Protein AF-A0A7Z9HE00-F1 (afdb_monomer)

Nearest PDB structures (foldseek):
  8gym-assembly1_e  TM=5.995E-01  e=8.690E-03  Tetrahymena thermophila SB210
  5dni-assembly2_B  TM=3.288E-01  e=7.807E+00  Methanocaldococcus jannaschii DSM 2661

pLDDT: mean 85.76, std 12.19, range [52.06, 98.19]

Solvent-accessible surface area (backbone atoms only — not comparable to full-atom values): 7246 Å² total; per-residue (Å²): 135,86,72,60,96,46,52,43,85,42,82,51,93,98,40,83,43,78,48,70,69,70,54,66,62,34,63,68,34,33,53,46,45,40,52,50,45,74,72,67,54,50,75,61,41,75,36,88,40,18,68,69,58,52,48,52,68,75,48,70,58,63,68,55,56,60,51,52,57,51,36,52,74,71,69,41,49,67,59,54,50,52,49,50,52,50,50,51,50,51,51,55,57,42,58,76,63,75,35,55,74,52,44,36,55,52,43,38,52,53,42,20,59,73,68,69,20,46,76,40,66,66,38,76,124

Secondary structure (DSSP, 8-state):
----TTEEEEEETTEEEEEE---TT-HHHHHHHHHHHHHH--SEEEES--HHHHHHHH-TTHHHHHHHHHHHHTT-HHHHHHHHHHHHHHHHHHHHT-S-TTHHHHHHHHHHHHHTPEEEE-S--

Structure (mmCIF, N/CA/C/O backbone):
data_AF-A0A7Z9HE00-F1
#
_entry.id   AF-A0A7Z9HE00-F1
#
loop_
_atom_site.group_PDB
_atom_site.id
_atom_site.type_symbol
_atom_site.label_atom_id
_atom_site.label_alt_id
_atom_site.label_comp_id
_atom_site.label_asym_id
_atom_site.label_entity_id
_atom_site.label_seq_id
_atom_site.pdbx_PDB_ins_code
_atom_site.Cartn_x
_atom_site.Cartn_y
_atom_site.Cartn_z
_atom_site.occupancy
_atom_site.B_iso_or_equiv
_atom_site.auth_seq_id
_atom_site.auth_comp_id
_atom_site.auth_asym_id
_atom_site.auth_atom_id
_atom_site.pdbx_PDB_model_num
ATOM 1 N N . MET A 1 1 ? -1.790 6.177 22.529 1.00 59.41 1 MET A N 1
ATOM 2 C CA . MET A 1 1 ? -0.440 5.883 21.998 1.00 59.41 1 MET A CA 1
ATOM 3 C C . MET A 1 1 ? 0.232 7.188 21.592 1.00 59.41 1 MET A C 1
ATOM 5 O O . MET A 1 1 ? -0.457 8.195 21.511 1.00 59.41 1 MET A O 1
ATOM 9 N N . SER A 1 2 ? 1.544 7.187 21.343 1.00 73.50 2 SER A N 1
ATOM 10 C CA . SER A 1 2 ? 2.179 8.268 20.579 1.00 73.50 2 SER A CA 1
ATOM 11 C C . SER A 1 2 ? 2.423 7.747 19.173 1.00 73.50 2 SER A C 1
ATOM 13 O O . SER A 1 2 ? 3.305 6.912 18.984 1.00 73.50 2 SER A O 1
ATOM 15 N N . TYR A 1 3 ? 1.635 8.209 18.208 1.00 84.12 3 TYR A N 1
ATOM 16 C CA . TYR A 1 3 ? 1.949 7.983 16.805 1.00 84.12 3 TYR A CA 1
ATOM 17 C C . TYR A 1 3 ? 3.100 8.887 16.355 1.00 84.12 3 TYR A C 1
ATOM 19 O O . TYR A 1 3 ? 3.498 9.815 17.070 1.00 84.12 3 TYR A O 1
ATOM 27 N N . SER A 1 4 ? 3.653 8.609 15.174 1.00 85.69 4 SER A N 1
ATOM 28 C CA . SER A 1 4 ? 4.527 9.575 14.513 1.00 85.69 4 SER A CA 1
ATOM 29 C C . SER A 1 4 ? 3.718 10.808 14.079 1.00 85.69 4 SER A C 1
ATOM 31 O O . SER A 1 4 ? 2.487 10.791 14.060 1.00 85.69 4 SER A O 1
ATOM 33 N N . GLY A 1 5 ? 4.409 11.873 13.666 1.00 89.81 5 GLY A N 1
ATOM 34 C CA . GLY A 1 5 ? 3.755 13.056 13.098 1.00 89.81 5 GLY A CA 1
ATOM 35 C C . GLY A 1 5 ? 3.028 12.821 11.765 1.00 89.81 5 GLY A C 1
ATOM 36 O O . GLY A 1 5 ? 2.372 13.746 11.297 1.00 89.81 5 GLY A O 1
ATOM 37 N N . ASN A 1 6 ? 3.142 11.631 11.162 1.00 92.94 6 ASN A N 1
ATOM 38 C CA . ASN A 1 6 ? 2.498 11.280 9.894 1.00 92.94 6 ASN A CA 1
ATOM 39 C C . ASN A 1 6 ? 1.114 10.644 10.071 1.00 92.94 6 ASN A C 1
ATOM 41 O O . ASN A 1 6 ? 0.404 10.467 9.082 1.00 92.94 6 ASN A O 1
ATOM 45 N N . VAL A 1 7 ? 0.746 10.252 11.294 1.00 96.00 7 VAL A N 1
ATOM 46 C CA . VAL A 1 7 ? -0.560 9.654 11.578 1.00 96.00 7 VAL A CA 1
ATOM 47 C C . VAL A 1 7 ? -1.459 10.720 12.182 1.00 96.00 7 VAL A C 1
ATOM 49 O O . VAL A 1 7 ? -1.160 11.294 13.230 1.00 96.00 7 VAL A O 1
ATOM 52 N N . HIS A 1 8 ? -2.580 10.968 11.521 1.00 96.25 8 HIS A N 1
ATOM 53 C CA . HIS A 1 8 ? -3.582 11.920 11.965 1.00 96.25 8 HIS A CA 1
ATOM 54 C C . HIS A 1 8 ? -4.845 11.181 12.386 1.00 96.25 8 HIS A C 1
ATOM 56 O O . HIS A 1 8 ? -5.457 10.466 11.594 1.00 96.25 8 HIS A O 1
ATOM 62 N N . GLU A 1 9 ? -5.243 11.384 13.637 1.00 95.69 9 GLU A N 1
ATOM 63 C CA . GLU A 1 9 ? -6.503 10.878 14.164 1.00 95.69 9 GLU A CA 1
ATOM 64 C C . GLU A 1 9 ? -7.637 11.836 13.798 1.00 95.69 9 GLU A C 1
ATOM 66 O O . GLU A 1 9 ? -7.576 13.037 14.071 1.00 95.69 9 GLU A O 1
ATOM 71 N N . ILE A 1 10 ? -8.682 11.302 13.175 1.00 96.38 10 ILE A N 1
ATOM 72 C CA . ILE A 1 10 ? -9.865 12.049 12.763 1.00 96.38 10 ILE A CA 1
ATOM 73 C C . ILE A 1 10 ? -11.088 11.315 13.309 1.00 96.38 10 ILE A C 1
ATOM 75 O O . ILE A 1 10 ? -11.297 10.139 13.023 1.00 96.38 10 ILE A O 1
ATOM 79 N N . SER A 1 11 ? -11.921 12.013 14.076 1.00 96.56 11 SER A N 1
ATOM 80 C CA . SER A 1 11 ? -13.241 11.512 14.464 1.00 96.56 11 SER A CA 1
ATOM 81 C C . SER A 1 11 ? -14.279 12.031 13.477 1.00 96.56 11 SER A C 1
ATOM 83 O O . SER A 1 11 ? -14.372 13.239 13.252 1.00 96.56 11 SER A O 1
ATOM 85 N N . PHE A 1 12 ? -15.053 11.128 12.885 1.00 94.50 12 PHE A N 1
ATOM 86 C CA . PHE A 1 12 ? -16.111 11.469 11.942 1.00 94.50 12 PHE A CA 1
ATOM 87 C C . PHE A 1 12 ? -17.342 10.611 12.227 1.00 94.50 12 PHE A C 1
ATOM 89 O O . PHE A 1 12 ? -17.292 9.389 12.096 1.00 94.50 12 PHE A O 1
ATOM 96 N N . ASP A 1 13 ? -18.436 11.255 12.632 1.00 95.12 13 ASP A N 1
ATOM 97 C CA . ASP A 1 13 ? -19.628 10.597 13.176 1.00 95.12 13 ASP A CA 1
ATOM 98 C C . ASP A 1 13 ? -19.262 9.599 14.296 1.00 95.12 13 ASP A C 1
ATOM 100 O O . ASP A 1 13 ? -18.619 9.972 15.277 1.00 95.12 13 ASP A O 1
ATOM 104 N N . GLU A 1 14 ? -19.644 8.329 14.150 1.00 95.00 14 GLU A N 1
ATOM 105 C CA . GLU A 1 14 ? -19.331 7.237 15.083 1.00 95.00 14 GLU A CA 1
ATOM 106 C C . GLU A 1 14 ? -18.050 6.475 14.696 1.00 95.00 14 GLU A C 1
ATOM 108 O O . GLU A 1 14 ? -17.809 5.370 15.180 1.00 95.00 14 GLU A O 1
ATOM 113 N N . LYS A 1 15 ? -17.227 7.035 13.798 1.00 95.31 15 LYS A N 1
ATOM 114 C CA . LYS A 1 15 ? -16.012 6.397 13.283 1.00 95.31 15 LYS A CA 1
ATOM 115 C C . LYS A 1 15 ? -14.754 7.119 13.744 1.00 95.31 15 LYS A C 1
ATOM 117 O O . LYS A 1 15 ? -14.686 8.349 13.784 1.00 95.31 15 LYS A O 1
ATOM 122 N N . GLN A 1 16 ? -13.722 6.326 14.003 1.00 96.44 16 GLN A N 1
ATOM 123 C CA . GLN A 1 16 ? -12.353 6.793 14.150 1.00 96.44 16 GLN A CA 1
ATOM 124 C C . GLN A 1 16 ? -11.586 6.462 12.870 1.00 96.44 16 GLN A C 1
ATOM 126 O O . GLN A 1 16 ? -11.613 5.332 12.391 1.00 96.44 16 GLN A O 1
ATOM 131 N N . ILE A 1 17 ? -10.922 7.463 12.306 1.00 96.94 17 ILE A N 1
ATOM 132 C CA . ILE A 1 17 ? -10.140 7.351 11.079 1.00 96.94 17 ILE A CA 1
ATOM 133 C C . ILE A 1 17 ? -8.693 7.685 11.424 1.00 96.94 17 ILE A C 1
ATOM 135 O O . ILE A 1 17 ? -8.410 8.738 11.996 1.00 96.94 17 IL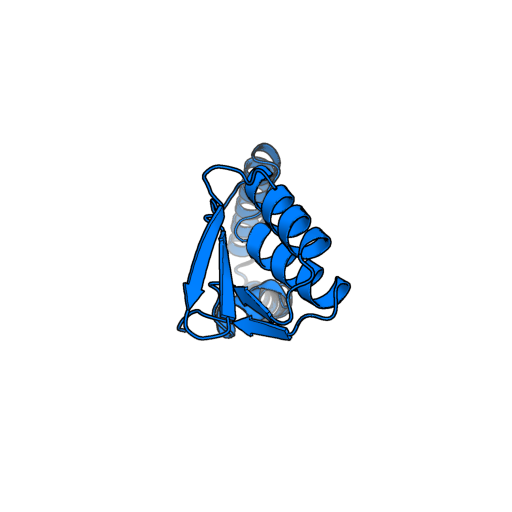E A O 1
ATOM 139 N N . LEU A 1 18 ? -7.780 6.795 11.049 1.00 97.00 18 LEU A N 1
ATOM 140 C CA . LEU A 1 18 ? -6.342 7.028 11.113 1.00 97.00 18 LEU A CA 1
ATOM 141 C C . LEU A 1 18 ? -5.843 7.308 9.699 1.00 97.00 18 LEU A C 1
ATOM 143 O O . LEU A 1 18 ? -5.804 6.413 8.857 1.00 97.00 18 LEU A O 1
ATOM 147 N N . LEU A 1 19 ? -5.492 8.562 9.425 1.00 96.88 19 LEU A N 1
ATOM 148 C CA . LEU A 1 19 ? -4.924 8.966 8.145 1.00 96.88 19 LEU A CA 1
ATOM 149 C C . LEU A 1 19 ? -3.398 8.914 8.233 1.00 96.88 19 LEU A C 1
ATOM 151 O O . LEU A 1 19 ? -2.803 9.679 8.990 1.00 96.88 19 LEU A O 1
ATOM 155 N N . ILE A 1 20 ? -2.775 8.029 7.457 1.00 96.25 20 ILE A N 1
ATOM 156 C CA . ILE A 1 20 ? -1.324 7.810 7.465 1.00 96.25 20 ILE A CA 1
ATOM 157 C C . ILE A 1 20 ? -0.712 8.448 6.216 1.00 96.25 20 ILE A C 1
ATOM 159 O O . ILE A 1 20 ? -0.945 7.993 5.098 1.00 9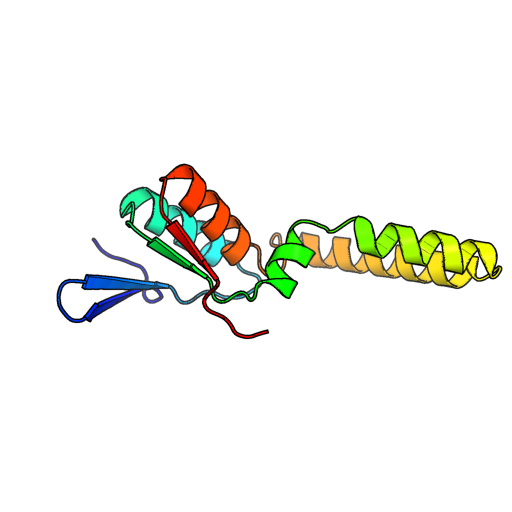6.25 20 ILE A O 1
ATOM 163 N N . GLY A 1 21 ? 0.080 9.503 6.396 1.00 94.75 21 GLY A N 1
ATOM 164 C CA . GLY A 1 21 ? 0.840 10.121 5.313 1.00 94.75 21 GLY A CA 1
ATOM 165 C C . GLY A 1 21 ? 2.055 9.275 4.928 1.00 94.75 21 GLY A C 1
ATOM 166 O O . GLY A 1 21 ? 2.971 9.104 5.728 1.00 94.75 21 GLY A O 1
ATOM 167 N N . THR A 1 22 ? 2.103 8.776 3.691 1.00 92.88 22 THR A N 1
ATOM 168 C CA . THR A 1 22 ? 3.212 7.934 3.208 1.00 92.88 22 THR A CA 1
ATOM 169 C C . THR A 1 22 ? 4.056 8.608 2.129 1.00 92.88 22 THR A C 1
ATOM 171 O O . THR A 1 22 ? 3.550 9.401 1.338 1.00 92.88 22 THR A O 1
ATOM 174 N N . ALA A 1 23 ? 5.335 8.238 2.033 1.00 86.94 23 ALA A N 1
ATOM 175 C CA . ALA A 1 23 ? 6.202 8.610 0.918 1.00 86.94 23 ALA A CA 1
ATOM 176 C C . ALA A 1 23 ? 6.429 7.407 -0.011 1.00 86.94 23 ALA A C 1
ATOM 178 O O . ALA A 1 23 ? 6.840 6.340 0.436 1.00 86.94 23 ALA A O 1
ATOM 179 N N . HIS A 1 24 ? 6.234 7.615 -1.316 1.00 70.62 24 HIS A N 1
ATOM 180 C CA . HIS A 1 24 ? 6.085 6.563 -2.335 1.00 70.62 24 HIS A CA 1
ATOM 181 C C . HIS A 1 24 ? 7.325 5.693 -2.622 1.00 70.62 24 HIS A C 1
ATOM 183 O O . HIS A 1 24 ? 7.293 4.859 -3.520 1.00 70.62 24 HIS A O 1
ATOM 189 N N . ILE A 1 25 ? 8.429 5.896 -1.900 1.00 81.25 25 ILE A N 1
ATOM 190 C CA . ILE A 1 25 ? 9.653 5.081 -1.905 1.00 81.25 25 ILE A CA 1
ATOM 191 C C . ILE A 1 25 ? 10.282 5.223 -0.511 1.00 81.25 25 ILE A C 1
ATOM 193 O O . ILE A 1 25 ? 11.302 5.892 -0.340 1.00 81.25 25 ILE A O 1
ATOM 197 N N . SER A 1 26 ? 9.633 4.678 0.518 1.00 84.25 26 SER A N 1
ATOM 198 C CA . SER A 1 26 ? 10.111 4.817 1.896 1.00 84.25 26 SER A CA 1
ATOM 199 C C . SER A 1 26 ? 9.899 3.558 2.723 1.00 84.25 26 SER A C 1
ATOM 201 O O . SER A 1 26 ? 8.769 3.117 2.926 1.00 84.25 26 SER A O 1
ATOM 203 N N . GLN A 1 27 ? 10.995 3.019 3.269 1.00 87.69 27 GLN A N 1
ATOM 204 C CA . GLN A 1 27 ? 10.919 1.876 4.183 1.00 87.69 27 GLN A CA 1
ATOM 205 C C . GLN A 1 27 ? 10.201 2.269 5.470 1.00 87.69 27 GLN A C 1
ATOM 207 O O . GLN A 1 27 ? 9.408 1.491 5.981 1.00 87.69 27 GLN A O 1
ATOM 212 N N . SER A 1 28 ? 10.390 3.506 5.940 1.00 90.62 28 SER A N 1
ATOM 213 C CA . SER A 1 28 ? 9.692 3.975 7.134 1.00 90.62 28 SER A CA 1
ATOM 214 C C . SER A 1 28 ? 8.180 4.023 6.925 1.00 90.62 28 SER A C 1
ATOM 216 O O . SER A 1 28 ? 7.447 3.747 7.862 1.00 90.62 28 SER A O 1
ATOM 218 N N . SER A 1 29 ? 7.706 4.331 5.709 1.00 93.06 29 SER A N 1
ATOM 219 C CA . SER A 1 29 ? 6.273 4.285 5.399 1.00 93.06 29 SER A CA 1
ATOM 220 C C . SER A 1 29 ? 5.747 2.853 5.377 1.00 93.06 29 SER A C 1
ATOM 222 O O . SER A 1 29 ? 4.676 2.611 5.915 1.00 93.06 29 SER A O 1
ATOM 224 N N . VAL A 1 30 ? 6.508 1.902 4.824 1.00 93.44 30 VAL A N 1
ATOM 225 C CA . VAL A 1 30 ? 6.171 0.466 4.864 1.00 93.44 30 VAL A CA 1
ATOM 226 C C . VAL A 1 30 ? 6.072 -0.054 6.302 1.00 93.44 30 VAL A C 1
ATOM 228 O O . VAL A 1 30 ? 5.131 -0.771 6.646 1.00 93.44 30 VAL A O 1
ATOM 231 N N . ASP A 1 31 ? 7.040 0.303 7.142 1.00 94.19 31 ASP A N 1
ATOM 232 C CA . ASP A 1 31 ? 7.082 -0.142 8.533 1.00 94.19 31 ASP A CA 1
ATOM 233 C C . ASP A 1 31 ? 5.945 0.504 9.344 1.00 94.19 31 ASP A C 1
ATOM 235 O O . ASP A 1 31 ? 5.299 -0.161 10.153 1.00 94.19 31 ASP A O 1
ATOM 239 N N . GLU A 1 32 ? 5.660 1.786 9.093 1.00 95.12 32 GLU A N 1
ATOM 240 C CA . GLU A 1 32 ? 4.603 2.547 9.762 1.00 95.12 32 GLU A CA 1
ATOM 241 C C . GLU A 1 32 ? 3.207 2.008 9.449 1.00 95.12 32 GLU A C 1
ATOM 243 O O . GLU A 1 32 ? 2.446 1.754 10.383 1.00 95.12 32 GLU A O 1
ATOM 248 N N . VAL A 1 33 ? 2.876 1.762 8.175 1.00 96.31 33 VAL A N 1
ATOM 249 C CA . VAL A 1 33 ? 1.553 1.217 7.817 1.00 96.31 33 VAL A CA 1
ATOM 250 C C . VAL A 1 33 ? 1.338 -0.169 8.421 1.00 96.31 33 VAL A C 1
ATOM 252 O O . VAL A 1 33 ? 0.284 -0.413 9.004 1.00 96.31 33 VAL A O 1
ATOM 255 N N . ASN A 1 34 ? 2.346 -1.048 8.372 1.00 95.88 34 ASN A N 1
ATOM 256 C CA . ASN A 1 34 ? 2.273 -2.369 9.001 1.00 95.88 34 ASN A CA 1
ATOM 257 C C . ASN A 1 34 ? 2.059 -2.245 10.512 1.00 95.88 34 ASN A C 1
ATOM 259 O O . ASN A 1 34 ? 1.146 -2.851 11.067 1.00 95.88 34 ASN A O 1
ATOM 263 N N . SER A 1 35 ? 2.877 -1.419 11.168 1.00 95.75 35 SER A N 1
ATOM 264 C CA . SER A 1 35 ? 2.825 -1.212 12.611 1.00 95.75 35 SER A CA 1
ATOM 265 C C . SER A 1 35 ? 1.469 -0.673 13.066 1.00 95.75 35 SER A C 1
ATOM 267 O O . SER A 1 35 ? 0.931 -1.168 14.052 1.00 95.75 35 SER A O 1
ATOM 269 N N . VAL A 1 36 ? 0.911 0.323 12.372 1.00 96.69 36 VAL A N 1
ATOM 270 C CA . VAL A 1 36 ? -0.397 0.898 12.724 1.00 96.69 36 VAL A CA 1
ATOM 271 C C . VAL A 1 36 ? -1.513 -0.122 12.502 1.00 96.69 36 VAL A C 1
ATOM 273 O O . VAL A 1 36 ? -2.320 -0.331 13.402 1.00 96.69 36 VAL A O 1
ATOM 276 N N . ILE A 1 37 ? -1.543 -0.809 11.356 1.00 97.44 37 ILE A N 1
ATOM 277 C CA . ILE A 1 37 ? -2.611 -1.772 11.041 1.00 97.44 37 ILE A CA 1
ATOM 278 C C . ILE A 1 37 ? -2.583 -2.973 11.995 1.00 97.44 37 ILE A C 1
ATOM 280 O O . ILE A 1 37 ? -3.629 -3.365 12.511 1.00 97.44 37 ILE A O 1
ATOM 284 N N . ASP A 1 38 ? -1.406 -3.539 12.278 1.00 96.06 38 ASP A N 1
ATOM 285 C CA . ASP A 1 38 ? -1.281 -4.703 13.166 1.00 96.06 38 ASP A CA 1
ATOM 286 C C . ASP A 1 38 ? -1.648 -4.366 14.628 1.00 96.06 38 ASP A C 1
ATOM 288 O O . ASP A 1 38 ? -2.127 -5.237 15.366 1.00 96.06 38 ASP A O 1
ATOM 292 N N . GLN A 1 39 ? -1.427 -3.116 15.053 1.00 95.06 39 GLN A N 1
ATOM 293 C CA . GLN A 1 39 ? -1.766 -2.637 16.398 1.00 95.06 39 GLN A CA 1
ATOM 294 C C . GLN A 1 39 ? -3.252 -2.312 16.537 1.00 95.06 39 GLN A C 1
ATOM 296 O O . GLN A 1 39 ? -3.891 -2.790 17.474 1.00 95.06 39 GLN A O 1
ATOM 301 N N . GLU A 1 40 ? -3.788 -1.526 15.607 1.00 96.12 40 GLU A N 1
ATOM 302 C CA . GLU A 1 40 ? -5.145 -0.983 15.697 1.00 96.12 40 GLU A CA 1
ATOM 303 C C . GLU A 1 40 ? -6.199 -1.987 15.236 1.00 96.12 40 GLU A C 1
ATOM 305 O O . GLU A 1 40 ? -7.332 -1.934 15.705 1.00 96.12 40 GLU A O 1
ATOM 310 N N . LYS A 1 41 ? -5.821 -2.932 14.360 1.00 97.12 41 LYS A N 1
ATOM 311 C CA . LYS A 1 41 ? -6.707 -3.960 13.788 1.00 97.12 41 LYS A CA 1
ATOM 312 C C . LYS A 1 41 ? -8.042 -3.364 13.322 1.00 97.12 41 LYS A C 1
ATOM 314 O O . LYS A 1 41 ? -9.093 -3.744 13.841 1.00 97.12 41 LYS A O 1
ATOM 319 N N . PRO A 1 42 ? -8.001 -2.399 12.389 1.00 97.56 42 PRO A N 1
ATOM 320 C CA . PRO A 1 42 ? -9.195 -1.685 11.966 1.00 97.56 42 PRO A CA 1
ATOM 321 C C . PRO A 1 42 ? -10.176 -2.620 11.255 1.00 97.56 42 PRO A C 1
ATOM 323 O O . PRO A 1 42 ? -9.773 -3.618 10.659 1.00 97.56 42 PRO A O 1
ATOM 326 N N . ASP A 1 43 ? -11.454 -2.244 11.227 1.00 98.12 43 ASP A N 1
ATOM 327 C CA . ASP A 1 43 ? -12.460 -2.945 10.418 1.00 98.12 43 ASP A CA 1
ATOM 328 C C . ASP A 1 43 ? -12.179 -2.806 8.909 1.00 98.12 43 ASP A C 1
ATOM 330 O O . ASP A 1 43 ? -12.515 -3.684 8.112 1.00 98.12 43 ASP A O 1
ATOM 334 N N . THR A 1 44 ? -11.549 -1.697 8.506 1.00 98.06 44 THR A N 1
ATOM 335 C CA . THR A 1 44 ? -11.314 -1.345 7.102 1.00 98.06 44 THR A CA 1
ATOM 336 C C . THR A 1 44 ? -9.965 -0.653 6.911 1.00 98.06 44 THR A C 1
ATOM 338 O O . THR A 1 44 ? -9.603 0.247 7.670 1.00 98.06 44 THR A O 1
ATOM 341 N N . VAL A 1 45 ? -9.249 -1.019 5.847 1.00 98.19 45 VAL A N 1
ATOM 342 C CA . VAL A 1 45 ? -8.037 -0.350 5.360 1.00 98.19 45 VAL A CA 1
ATOM 343 C C . VAL A 1 45 ? -8.314 0.228 3.974 1.00 98.19 45 VAL A C 1
ATOM 345 O O . VAL A 1 45 ? -8.617 -0.499 3.030 1.00 98.19 45 VAL A O 1
ATOM 348 N N . CYS A 1 46 ? -8.183 1.546 3.841 1.00 97.50 46 CYS A N 1
ATOM 349 C CA . CYS A 1 46 ? -8.323 2.252 2.569 1.00 97.50 46 CYS A CA 1
ATOM 350 C C . CYS A 1 46 ? -6.938 2.604 2.013 1.00 97.50 46 CYS A C 1
ATOM 352 O O . CYS A 1 46 ? -6.156 3.247 2.711 1.00 97.50 46 CYS A O 1
ATOM 354 N N . ILE A 1 47 ? -6.647 2.242 0.762 1.00 95.94 47 ILE A N 1
ATOM 355 C CA . ILE A 1 47 ? -5.397 2.619 0.082 1.00 95.94 47 ILE A CA 1
ATOM 356 C C . ILE A 1 47 ? -5.672 3.555 -1.095 1.00 95.94 47 ILE A C 1
ATOM 358 O O . ILE A 1 47 ? -6.628 3.355 -1.840 1.00 95.94 47 ILE A O 1
ATOM 362 N N . GLU A 1 48 ? -4.821 4.563 -1.289 1.00 94.38 48 GLU A N 1
ATOM 363 C CA . GLU A 1 48 ? -4.869 5.484 -2.436 1.00 94.38 48 GLU A CA 1
ATOM 364 C C . GLU A 1 48 ? -4.335 4.785 -3.702 1.00 94.38 48 GLU A C 1
ATOM 366 O O . GLU A 1 48 ? -3.255 5.080 -4.206 1.00 94.38 48 GLU A O 1
ATOM 371 N N . LEU A 1 49 ? -5.066 3.775 -4.181 1.00 91.38 49 LEU A N 1
ATOM 372 C CA . LEU A 1 49 ? -4.705 3.002 -5.365 1.00 91.38 49 LEU A CA 1
ATOM 373 C C . LEU A 1 49 ? -5.957 2.562 -6.125 1.00 91.38 49 LEU A C 1
ATOM 375 O O . LEU A 1 49 ? -6.859 1.977 -5.535 1.00 91.38 49 LEU A O 1
ATOM 379 N N . CYS A 1 50 ? -6.013 2.8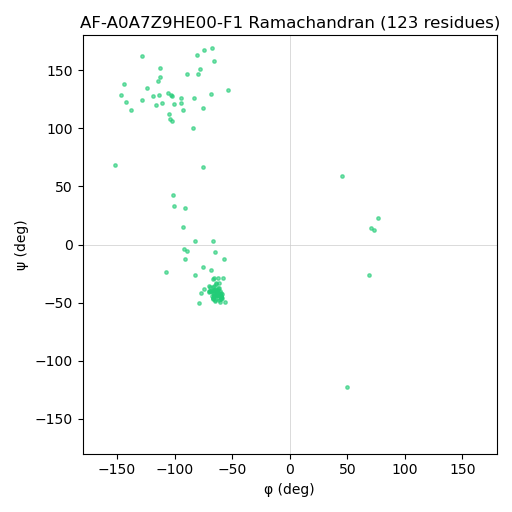18 -7.433 1.00 89.50 50 CYS A N 1
ATOM 380 C CA . CYS A 1 50 ? -7.139 2.413 -8.273 1.00 89.50 50 CYS A CA 1
ATOM 381 C C . CYS A 1 50 ? -7.062 0.933 -8.687 1.00 89.50 50 CYS A C 1
ATOM 383 O O . CYS A 1 50 ? -6.002 0.299 -8.638 1.00 89.50 50 CYS A O 1
ATOM 385 N N . SER A 1 51 ? -8.187 0.376 -9.146 1.00 86.50 51 SER A N 1
ATOM 386 C CA . SER A 1 51 ? -8.296 -1.048 -9.504 1.00 86.50 51 SER A CA 1
ATOM 387 C C . SER A 1 51 ? -7.329 -1.451 -10.615 1.00 86.50 51 SER A C 1
ATOM 389 O O . SER A 1 51 ? -6.684 -2.498 -10.525 1.00 86.50 51 SER A O 1
ATOM 391 N N . SER A 1 52 ? -7.176 -0.607 -11.640 1.00 83.75 52 SER A N 1
ATOM 392 C CA . SER A 1 52 ? -6.266 -0.870 -12.759 1.00 83.75 52 SER A CA 1
ATOM 393 C C . SER A 1 52 ? -4.797 -0.943 -12.317 1.00 83.75 52 SER A C 1
ATOM 395 O O . SER A 1 52 ? -4.070 -1.858 -12.717 1.00 83.75 52 SER A O 1
ATOM 397 N N . ARG A 1 53 ? -4.359 -0.030 -11.437 1.00 84.19 53 ARG A N 1
ATOM 398 C CA . ARG A 1 53 ? -3.000 -0.035 -10.867 1.00 84.19 53 ARG A CA 1
ATOM 399 C C . ARG A 1 53 ? -2.792 -1.187 -9.890 1.00 84.19 53 ARG A C 1
ATOM 401 O O . ARG A 1 53 ? -1.744 -1.829 -9.943 1.00 84.19 53 ARG A O 1
ATOM 408 N N . HIS A 1 54 ? -3.785 -1.490 -9.058 1.00 84.06 54 HIS A N 1
ATOM 409 C CA . HIS A 1 54 ? -3.744 -2.635 -8.151 1.00 84.06 54 HIS A CA 1
ATOM 410 C C . HIS A 1 54 ? -3.581 -3.951 -8.924 1.00 84.06 54 HIS A C 1
ATOM 412 O O . HIS A 1 54 ? -2.677 -4.737 -8.639 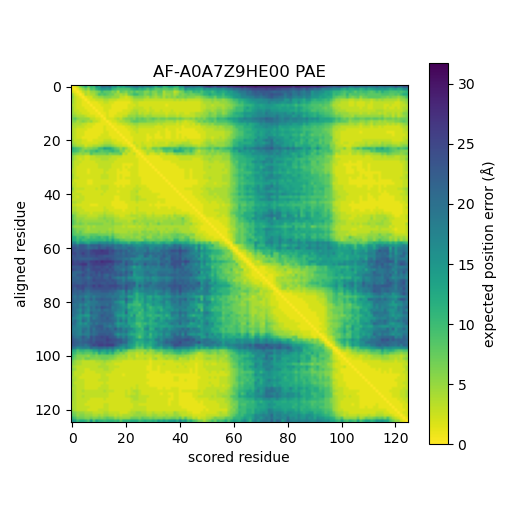1.00 84.06 54 HIS A O 1
ATOM 418 N N . GLN A 1 55 ? -4.365 -4.150 -9.988 1.00 82.81 55 GLN A N 1
ATOM 419 C CA . GLN A 1 55 ? -4.230 -5.324 -10.844 1.00 82.81 55 GLN A CA 1
ATOM 420 C C . GLN A 1 55 ? -2.857 -5.376 -11.525 1.00 82.81 55 GLN A C 1
ATOM 422 O O . GLN A 1 55 ? -2.211 -6.418 -11.506 1.00 82.81 55 GLN A O 1
ATOM 427 N N . ALA A 1 56 ? -2.347 -4.261 -12.056 1.00 79.62 56 ALA A N 1
ATOM 428 C CA . ALA A 1 56 ? -1.010 -4.218 -12.657 1.00 79.62 56 ALA A CA 1
ATOM 429 C C . ALA A 1 56 ? 0.123 -4.524 -11.654 1.00 79.62 56 ALA A C 1
ATOM 431 O O . ALA A 1 56 ? 1.174 -5.048 -12.039 1.00 79.62 56 ALA A O 1
ATOM 432 N N . MET A 1 57 ? -0.072 -4.211 -10.369 1.00 75.81 57 MET A N 1
ATOM 433 C CA . MET A 1 57 ? 0.874 -4.566 -9.310 1.00 75.81 57 MET A CA 1
ATOM 434 C C . MET A 1 57 ? 0.910 -6.071 -9.032 1.00 75.81 57 MET A C 1
ATOM 436 O O . MET A 1 57 ? 2.004 -6.595 -8.786 1.00 75.81 57 MET A O 1
ATOM 440 N N . LEU A 1 58 ? -0.242 -6.743 -9.115 1.00 76.19 58 LEU A N 1
ATOM 441 C CA . LEU A 1 58 ? -0.382 -8.193 -8.952 1.00 76.19 58 LEU A CA 1
ATOM 442 C C . LEU A 1 58 ? 0.078 -8.960 -10.205 1.00 76.19 58 LEU A C 1
ATOM 444 O O . LEU A 1 58 ? 0.792 -9.954 -10.103 1.00 76.19 58 LEU A O 1
ATOM 448 N N . ASP A 1 59 ? -0.262 -8.463 -11.394 1.00 67.69 59 ASP A N 1
ATOM 449 C CA . ASP A 1 59 ? -0.180 -9.184 -12.672 1.00 67.69 59 ASP A CA 1
ATOM 450 C C . ASP A 1 59 ? 1.060 -8.785 -13.510 1.00 67.69 59 ASP A C 1
ATOM 452 O O . ASP A 1 59 ? 1.007 -8.594 -14.729 1.00 67.69 59 ASP A O 1
ATOM 456 N N . LYS A 1 60 ? 2.224 -8.645 -12.854 1.00 60.16 60 LYS A N 1
ATOM 457 C CA . LYS A 1 60 ? 3.481 -8.119 -13.446 1.00 60.16 60 LYS A CA 1
ATOM 458 C C . LYS A 1 60 ? 4.012 -8.866 -14.678 1.00 60.16 60 LYS A C 1
ATOM 460 O O . LYS A 1 60 ? 4.923 -8.349 -15.342 1.00 60.16 60 LYS A O 1
ATOM 465 N N . ASP A 1 61 ? 3.481 -10.050 -14.967 1.00 57.03 61 ASP A N 1
ATOM 466 C CA . ASP A 1 61 ? 3.991 -10.957 -15.994 1.00 57.03 61 ASP A CA 1
ATOM 467 C C . ASP A 1 61 ? 3.106 -11.037 -17.250 1.00 57.03 61 ASP A C 1
ATOM 469 O O . ASP A 1 61 ? 3.631 -11.304 -18.334 1.00 57.03 61 ASP A O 1
ATOM 473 N N . GLN A 1 62 ? 1.805 -10.723 -17.175 1.00 54.38 62 GLN A N 1
ATOM 474 C CA . GLN A 1 62 ? 0.915 -10.860 -18.339 1.00 54.38 62 GLN A CA 1
ATOM 475 C C . GLN A 1 62 ? 1.258 -9.891 -19.477 1.00 54.38 62 GLN A C 1
ATOM 477 O O . GLN A 1 62 ? 1.382 -10.306 -20.632 1.00 54.38 62 GLN A O 1
ATOM 482 N N . TRP A 1 63 ? 1.482 -8.611 -19.164 1.00 54.06 63 TRP A N 1
ATOM 483 C CA . TRP A 1 63 ? 1.791 -7.598 -20.182 1.00 54.06 63 TRP A CA 1
ATOM 484 C C . TRP A 1 63 ? 3.146 -7.835 -20.861 1.00 54.06 63 TRP A C 1
ATOM 486 O O . TRP A 1 63 ? 3.289 -7.654 -22.070 1.00 54.06 63 TRP A O 1
ATOM 496 N N . LYS A 1 64 ? 4.143 -8.309 -20.103 1.00 63.00 64 LYS A N 1
ATOM 497 C CA . LYS A 1 64 ? 5.486 -8.586 -20.635 1.00 63.00 64 LYS A CA 1
ATOM 498 C C . LYS A 1 64 ? 5.479 -9.717 -21.654 1.00 63.00 64 LYS A C 1
ATOM 500 O 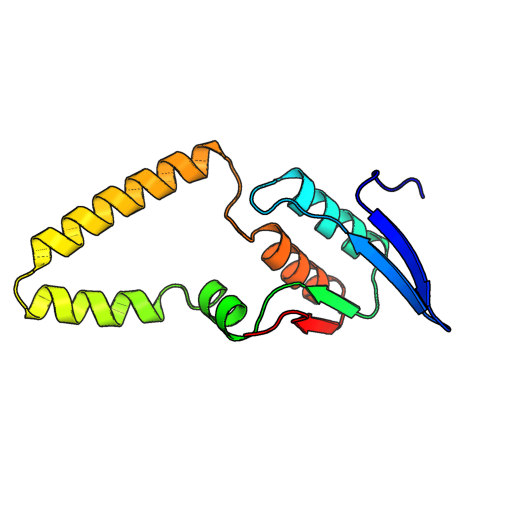O . LYS A 1 64 ? 6.181 -9.631 -22.658 1.00 63.00 64 LYS A O 1
ATOM 505 N N . ASN A 1 65 ? 4.686 -10.759 -21.419 1.00 62.69 65 ASN A N 1
ATOM 506 C CA . ASN A 1 65 ? 4.675 -11.937 -22.282 1.00 62.69 65 ASN A CA 1
ATOM 507 C C . ASN A 1 65 ? 4.130 -11.633 -23.688 1.00 62.69 65 ASN A C 1
ATOM 509 O O . ASN A 1 65 ? 4.686 -12.117 -24.677 1.00 62.69 65 ASN A O 1
ATOM 513 N N . MET A 1 66 ? 3.090 -10.797 -23.795 1.00 61.50 66 MET A N 1
ATOM 514 C CA . MET A 1 66 ? 2.486 -10.434 -25.084 1.00 61.50 66 MET A CA 1
ATOM 515 C C . MET A 1 66 ? 3.441 -9.609 -25.963 1.00 61.50 66 MET A C 1
ATOM 517 O O . MET A 1 66 ? 3.565 -9.863 -27.164 1.00 61.50 66 MET A O 1
ATOM 521 N N . ASP A 1 67 ? 4.155 -8.656 -25.361 1.00 70.75 67 ASP A N 1
ATOM 522 C CA . ASP A 1 67 ? 5.037 -7.739 -26.088 1.00 70.75 67 ASP A CA 1
ATOM 523 C C . ASP A 1 67 ? 6.336 -8.433 -26.544 1.00 70.75 67 ASP A C 1
ATOM 525 O O . ASP A 1 67 ? 6.783 -8.265 -27.680 1.00 70.75 67 ASP A O 1
ATOM 529 N N . ILE A 1 68 ? 6.900 -9.320 -25.710 1.00 77.69 68 ILE A N 1
ATOM 530 C CA . ILE A 1 68 ? 8.102 -10.101 -26.054 1.00 77.69 68 ILE A CA 1
ATOM 531 C C . ILE A 1 68 ? 7.864 -10.958 -27.304 1.00 77.69 68 ILE A C 1
ATOM 533 O O . ILE A 1 68 ? 8.696 -10.957 -28.214 1.00 77.69 68 ILE A O 1
ATOM 537 N N . TYR A 1 69 ? 6.726 -11.658 -27.386 1.00 78.88 69 TYR A N 1
ATOM 538 C CA . TYR A 1 69 ? 6.416 -12.506 -28.540 1.00 78.88 69 TYR A CA 1
ATOM 539 C C . TYR A 1 69 ? 6.346 -11.695 -29.841 1.00 78.88 69 TYR A C 1
ATOM 541 O O . TYR A 1 69 ? 6.908 -12.092 -30.866 1.00 78.88 69 TYR A O 1
ATOM 549 N N . LYS A 1 70 ? 5.706 -10.521 -29.794 1.00 79.44 70 LYS A N 1
ATOM 550 C CA . LYS A 1 70 ? 5.585 -9.615 -30.940 1.00 79.44 70 LYS A CA 1
ATOM 551 C C . LYS A 1 70 ? 6.944 -9.061 -31.375 1.00 79.44 70 LYS A C 1
ATOM 553 O O . LYS A 1 70 ? 7.279 -9.127 -32.556 1.00 79.44 70 LYS A O 1
ATOM 558 N N . VAL A 1 71 ? 7.751 -8.577 -30.430 1.00 80.81 71 VAL A N 1
ATOM 559 C CA . VAL A 1 71 ? 9.076 -7.994 -30.701 1.00 80.81 71 VAL A CA 1
ATOM 560 C C . VAL A 1 71 ? 10.036 -9.023 -31.305 1.00 80.81 71 VAL A C 1
ATOM 562 O O . VAL A 1 71 ? 10.780 -8.699 -32.234 1.00 80.81 71 VAL A O 1
ATOM 565 N N . VAL A 1 72 ? 9.995 -10.272 -30.830 1.00 82.75 72 VAL A N 1
ATOM 566 C CA . VAL A 1 72 ? 10.792 -11.372 -31.395 1.00 82.75 72 VAL A CA 1
ATOM 567 C C . VAL A 1 72 ? 10.322 -11.718 -32.809 1.00 82.75 72 VAL A C 1
ATOM 569 O O . VAL A 1 72 ? 11.151 -11.850 -33.708 1.00 82.75 72 VAL A O 1
ATOM 572 N N . ARG A 1 73 ? 9.004 -11.801 -33.039 1.00 85.06 73 ARG A N 1
ATOM 573 C CA . ARG A 1 73 ? 8.430 -12.111 -34.359 1.00 85.06 73 ARG A CA 1
ATOM 574 C C . ARG A 1 73 ? 8.724 -11.037 -35.411 1.00 85.06 73 ARG A C 1
ATOM 576 O O . ARG A 1 73 ? 8.900 -11.369 -36.578 1.00 85.06 73 ARG A O 1
ATOM 583 N N . GLU A 1 74 ? 8.802 -9.772 -35.010 1.00 86.50 74 GLU A N 1
ATOM 584 C CA . GLU A 1 74 ? 9.143 -8.644 -35.889 1.00 86.50 74 GLU A CA 1
ATOM 585 C C . GLU A 1 74 ? 10.662 -8.468 -36.106 1.00 86.50 74 GLU A C 1
ATOM 587 O O . GLU A 1 74 ? 11.078 -7.514 -36.761 1.00 86.50 74 GLU A O 1
ATOM 592 N N . GLY A 1 75 ? 11.508 -9.348 -35.553 1.00 82.75 75 GLY A N 1
ATOM 593 C CA . GLY A 1 75 ? 12.968 -9.263 -35.692 1.00 82.75 75 GLY A CA 1
ATOM 594 C C . GLY A 1 75 ? 13.609 -8.107 -34.914 1.00 82.75 75 GLY A C 1
ATOM 595 O O . GLY A 1 75 ? 14.774 -7.780 -35.126 1.00 82.75 75 GLY A O 1
ATOM 596 N N . LYS A 1 76 ? 12.877 -7.487 -33.983 1.00 86.81 76 LYS A N 1
ATOM 597 C CA . LYS A 1 76 ? 13.304 -6.316 -33.198 1.00 86.81 76 LYS A CA 1
ATOM 598 C C . LYS A 1 76 ? 13.978 -6.705 -31.875 1.00 86.81 76 LYS A C 1
ATOM 600 O O . LYS A 1 76 ? 13.911 -5.973 -30.889 1.00 86.81 76 LYS A O 1
ATOM 605 N N . SER A 1 77 ? 14.657 -7.850 -31.842 1.00 84.31 77 SER A N 1
ATOM 606 C CA . SER A 1 77 ? 15.276 -8.418 -30.634 1.00 84.31 77 SER A CA 1
ATOM 607 C C . SER A 1 77 ? 16.293 -7.486 -29.963 1.00 84.31 77 SER A C 1
ATOM 609 O O . SER A 1 77 ? 16.418 -7.500 -28.741 1.00 84.31 77 SER A O 1
ATOM 611 N N . PHE A 1 78 ? 16.960 -6.614 -30.725 1.00 87.06 78 PHE A N 1
ATOM 612 C CA . PHE A 1 78 ? 17.854 -5.590 -30.176 1.00 87.06 78 PHE A CA 1
ATOM 613 C C . PHE A 1 78 ? 17.132 -4.590 -29.254 1.00 87.06 78 PHE A C 1
ATOM 615 O O . PHE A 1 78 ? 17.676 -4.219 -28.216 1.00 87.06 78 PHE A O 1
ATOM 622 N N . LEU A 1 79 ? 15.891 -4.197 -29.577 1.00 84.44 79 LEU A N 1
ATOM 623 C CA . LEU A 1 79 ? 15.093 -3.298 -28.730 1.00 84.44 79 LEU A CA 1
ATOM 624 C C . LEU A 1 79 ? 14.697 -3.976 -27.415 1.00 84.44 79 LEU A C 1
ATOM 626 O O . LEU A 1 79 ? 14.778 -3.355 -26.357 1.00 84.44 79 LEU A O 1
ATOM 630 N N . LEU A 1 80 ? 14.334 -5.262 -27.469 1.00 83.75 80 LEU A N 1
ATOM 631 C CA . LEU A 1 80 ? 14.098 -6.062 -26.267 1.00 83.75 80 LEU A CA 1
ATOM 632 C C . LEU A 1 80 ? 15.360 -6.123 -25.399 1.00 83.75 80 LEU A C 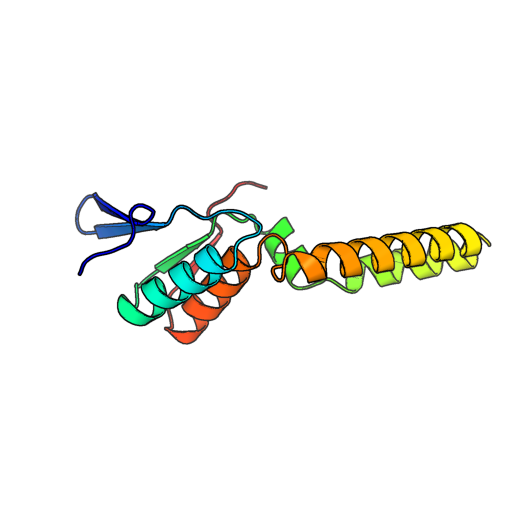1
ATOM 634 O O . LEU A 1 80 ? 15.285 -5.923 -24.190 1.00 83.75 80 LEU A O 1
ATOM 638 N N . PHE A 1 81 ? 16.523 -6.349 -26.012 1.00 86.25 81 PHE A N 1
ATOM 639 C CA . PHE A 1 81 ? 17.798 -6.417 -25.300 1.00 86.25 81 PHE A CA 1
ATOM 640 C C . PHE A 1 81 ? 18.165 -5.079 -24.640 1.00 86.25 81 PHE A C 1
ATOM 642 O O . PHE A 1 81 ? 18.525 -5.050 -23.464 1.00 86.25 81 PHE A O 1
ATOM 649 N N . ALA A 1 82 ? 17.991 -3.960 -25.350 1.00 88.00 82 ALA A N 1
ATOM 650 C CA . ALA A 1 82 ? 18.180 -2.619 -24.798 1.00 88.00 82 ALA A CA 1
ATOM 651 C C . ALA A 1 82 ? 17.229 -2.345 -23.616 1.00 88.00 82 ALA A C 1
ATOM 653 O O . ALA A 1 82 ? 17.663 -1.839 -22.579 1.00 88.00 82 ALA A O 1
ATOM 654 N N . ASN A 1 83 ? 15.957 -2.743 -23.731 1.00 82.69 83 ASN A N 1
ATOM 655 C CA . ASN A 1 83 ? 14.977 -2.614 -22.653 1.00 82.69 83 ASN A CA 1
ATOM 656 C C . ASN A 1 83 ? 15.335 -3.481 -21.432 1.00 82.69 83 ASN A C 1
ATOM 658 O O . ASN A 1 83 ? 15.210 -3.032 -20.294 1.00 82.69 83 ASN A O 1
ATOM 662 N N . LEU A 1 84 ? 15.835 -4.703 -21.643 1.00 84.94 84 LEU A N 1
ATOM 663 C CA . LEU A 1 84 ? 16.291 -5.585 -20.565 1.00 84.94 84 LEU A CA 1
ATOM 664 C C . LEU A 1 84 ? 17.498 -5.001 -19.822 1.00 84.94 84 LEU A C 1
ATOM 666 O O . LEU A 1 84 ? 17.512 -5.021 -18.592 1.00 84.94 84 LEU A O 1
ATOM 670 N N . ILE A 1 85 ? 18.472 -4.433 -20.541 1.00 90.00 85 ILE A N 1
ATOM 671 C CA . ILE A 1 85 ? 19.622 -3.741 -19.937 1.00 90.00 85 ILE A CA 1
ATOM 672 C C . ILE A 1 85 ? 19.148 -2.536 -19.117 1.00 90.00 85 ILE A C 1
ATOM 674 O O . ILE A 1 85 ? 19.536 -2.396 -17.957 1.00 90.00 85 ILE A O 1
ATOM 678 N N . MET A 1 86 ? 18.274 -1.699 -19.685 1.00 83.62 86 MET A N 1
ATOM 679 C CA . MET A 1 86 ? 17.705 -0.541 -18.991 1.00 83.62 86 MET A CA 1
ATOM 680 C C . MET A 1 86 ? 16.932 -0.965 -17.736 1.00 83.62 86 MET A C 1
ATOM 682 O O . MET A 1 86 ? 17.144 -0.412 -16.661 1.00 83.62 86 MET A O 1
ATOM 686 N N . THR A 1 87 ? 16.105 -2.006 -17.837 1.00 80.31 87 THR A N 1
ATOM 687 C CA . THR A 1 87 ? 15.346 -2.563 -16.709 1.00 80.31 87 THR A CA 1
ATOM 688 C C . THR A 1 87 ? 16.275 -3.123 -15.631 1.00 80.31 87 THR A C 1
ATOM 690 O O . THR A 1 87 ? 16.027 -2.934 -14.442 1.00 80.31 87 THR A O 1
ATOM 693 N N . ALA A 1 88 ? 17.355 -3.812 -16.008 1.00 81.19 88 ALA A N 1
ATOM 694 C CA . ALA A 1 88 ? 18.348 -4.313 -15.061 1.00 81.19 88 ALA A CA 1
ATOM 695 C C . ALA A 1 88 ? 19.067 -3.163 -14.338 1.00 81.19 88 ALA A C 1
ATOM 697 O O . ALA A 1 88 ? 19.285 -3.234 -13.128 1.00 81.19 88 ALA A O 1
ATOM 698 N N . PHE A 1 89 ? 19.372 -2.078 -15.052 1.00 82.62 89 PHE A N 1
ATOM 699 C CA . PHE A 1 89 ? 19.959 -0.873 -14.475 1.00 82.62 89 PHE A CA 1
ATOM 700 C C . PHE A 1 89 ? 18.989 -0.155 -13.526 1.00 82.62 89 PHE A C 1
ATOM 702 O O . PHE A 1 89 ? 19.355 0.151 -12.393 1.00 82.62 89 PHE A O 1
ATOM 709 N N . GLN A 1 90 ? 17.727 0.014 -13.932 1.00 71.75 90 GLN A N 1
ATOM 710 C CA . GLN A 1 90 ? 16.652 0.552 -13.093 1.00 71.75 90 GLN A CA 1
ATOM 711 C C . GLN A 1 90 ? 16.429 -0.296 -11.838 1.00 71.75 90 GLN A C 1
ATOM 713 O O . GLN A 1 90 ? 16.311 0.252 -10.747 1.00 71.75 90 GLN A O 1
ATOM 718 N N . LYS A 1 91 ? 16.433 -1.632 -11.955 1.00 71.25 91 LYS A N 1
ATOM 719 C CA . LYS A 1 91 ? 16.352 -2.540 -10.800 1.00 71.25 91 LYS A CA 1
ATOM 720 C C . LYS A 1 91 ? 17.543 -2.374 -9.863 1.00 71.25 91 LYS A C 1
ATOM 722 O O . LYS A 1 91 ? 17.351 -2.366 -8.652 1.00 71.25 91 LYS A O 1
ATOM 727 N N . ARG A 1 92 ? 18.758 -2.227 -10.399 1.00 76.00 92 ARG A N 1
ATOM 728 C CA . ARG A 1 92 ? 19.969 -2.018 -9.595 1.00 76.00 92 ARG A CA 1
ATOM 729 C C . ARG A 1 92 ? 19.940 -0.673 -8.864 1.00 76.00 92 ARG A C 1
ATOM 731 O O . ARG A 1 92 ? 20.243 -0.641 -7.677 1.00 76.00 92 ARG A O 1
ATOM 738 N N . LEU A 1 93 ? 19.524 0.407 -9.524 1.00 68.25 93 LEU A N 1
ATOM 739 C CA . LEU A 1 93 ? 19.336 1.711 -8.877 1.00 68.25 93 LEU A CA 1
ATOM 740 C C . LEU A 1 93 ? 18.205 1.679 -7.840 1.00 68.25 93 LEU A C 1
ATOM 742 O O . LEU A 1 93 ? 18.394 2.133 -6.719 1.00 68.25 93 LEU A O 1
ATOM 746 N N . GLY A 1 94 ? 17.067 1.059 -8.164 1.00 61.88 94 GLY A N 1
ATOM 747 C CA . GLY A 1 94 ? 15.964 0.869 -7.219 1.00 61.88 94 GLY A CA 1
ATOM 748 C C . GLY A 1 94 ? 16.364 0.027 -6.003 1.00 61.88 94 GLY A C 1
ATOM 749 O O . GLY A 1 94 ? 15.932 0.311 -4.894 1.00 61.88 94 GLY A O 1
ATOM 750 N N . SER A 1 95 ? 17.262 -0.950 -6.170 1.00 61.03 95 SER A N 1
ATOM 751 C CA . SER A 1 95 ? 17.794 -1.736 -5.049 1.00 61.03 95 SER A CA 1
ATOM 752 C C . SER A 1 95 ? 18.700 -0.937 -4.103 1.00 61.03 95 SER A C 1
ATOM 754 O O . SER A 1 95 ? 18.811 -1.308 -2.9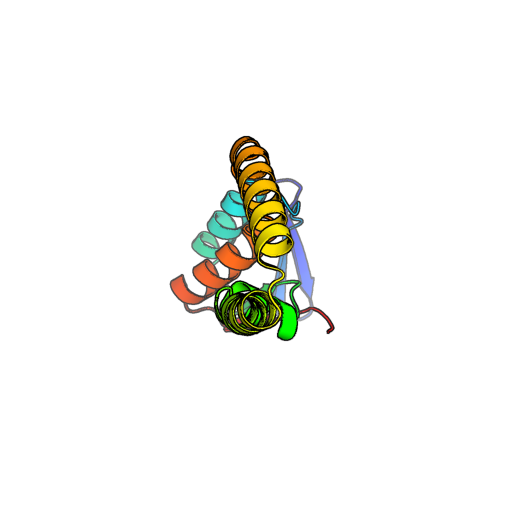40 1.00 61.03 95 SER A O 1
ATOM 756 N N . GLN A 1 96 ? 19.293 0.180 -4.552 1.00 52.06 96 GLN A N 1
ATOM 757 C CA . GLN A 1 96 ? 20.027 1.100 -3.668 1.00 52.06 96 GLN A CA 1
ATOM 758 C C . GLN A 1 96 ? 19.094 1.966 -2.808 1.00 52.06 96 GLN A C 1
ATOM 760 O O . GLN A 1 96 ? 19.529 2.469 -1.778 1.00 52.06 96 GLN A O 1
ATOM 765 N N . LEU A 1 97 ? 17.820 2.102 -3.197 1.00 52.91 97 LEU A N 1
ATOM 766 C CA . LEU A 1 97 ? 16.770 2.746 -2.399 1.00 52.91 97 LEU A CA 1
ATOM 767 C C . LEU A 1 97 ? 16.007 1.747 -1.510 1.00 52.91 97 LEU A C 1
ATOM 769 O O . LEU A 1 97 ? 15.153 2.161 -0.733 1.00 52.91 97 LEU A O 1
ATOM 773 N N . GLY A 1 98 ? 16.305 0.444 -1.608 1.00 63.69 98 GLY A N 1
ATOM 774 C CA . GLY A 1 98 ? 15.762 -0.633 -0.764 1.00 63.69 98 GLY A CA 1
ATOM 775 C C . GLY A 1 98 ? 14.274 -0.950 -0.959 1.00 63.69 98 GLY A C 1
ATOM 776 O O . GLY A 1 98 ? 13.867 -2.092 -0.761 1.00 63.69 98 GLY A O 1
ATOM 777 N N . VAL A 1 99 ? 13.477 0.020 -1.411 1.00 72.88 99 VAL A N 1
ATOM 778 C CA . VAL A 1 99 ? 12.011 -0.030 -1.431 1.00 72.88 99 VAL A CA 1
ATOM 779 C C . VAL A 1 99 ? 11.488 0.200 -2.840 1.00 72.88 99 VAL A C 1
ATOM 781 O O . VAL A 1 99 ? 11.960 1.069 -3.573 1.00 72.88 99 VAL A O 1
ATOM 784 N N . LYS A 1 100 ? 10.520 -0.621 -3.254 1.00 78.50 100 LYS A N 1
ATOM 785 C CA . LYS A 1 100 ? 9.858 -0.466 -4.555 1.00 78.50 100 LYS A CA 1
ATOM 786 C C . LYS A 1 100 ? 8.806 0.644 -4.463 1.00 78.50 100 LYS A C 1
ATOM 788 O O . LYS A 1 100 ? 8.162 0.747 -3.426 1.00 78.50 100 LYS A O 1
ATOM 793 N N . PRO A 1 101 ? 8.569 1.407 -5.542 1.00 82.00 101 PRO A N 1
ATOM 794 C CA . PRO A 1 101 ? 7.433 2.314 -5.588 1.00 82.00 101 PRO A CA 1
ATOM 795 C C . PRO A 1 101 ? 6.116 1.598 -5.280 1.00 82.00 101 PRO A C 1
ATOM 797 O O . PRO A 1 101 ? 5.881 0.512 -5.825 1.00 82.00 101 PRO A O 1
ATOM 800 N N . GLY A 1 102 ? 5.293 2.183 -4.408 1.00 84.31 102 GLY A N 1
ATOM 801 C CA . GLY A 1 102 ? 4.018 1.598 -3.985 1.00 84.31 102 GLY A CA 1
ATOM 802 C C . GLY A 1 102 ? 4.151 0.403 -3.034 1.00 84.31 102 GLY A C 1
ATOM 803 O O . GLY A 1 102 ? 3.184 -0.336 -2.847 1.00 84.31 102 GLY A O 1
ATOM 804 N N . ALA A 1 103 ? 5.339 0.150 -2.469 1.00 88.06 103 ALA A N 1
ATOM 805 C CA . ALA A 1 103 ? 5.534 -0.944 -1.518 1.00 88.06 103 ALA A CA 1
ATOM 806 C C . ALA A 1 103 ? 4.686 -0.750 -0.258 1.00 88.06 103 ALA A C 1
ATOM 808 O O . ALA A 1 103 ? 4.130 -1.714 0.243 1.00 88.06 103 ALA A O 1
ATOM 809 N N . GLU A 1 104 ? 4.536 0.483 0.213 1.00 92.06 104 GLU A N 1
ATOM 810 C CA . GLU A 1 104 ? 3.685 0.834 1.348 1.00 92.06 104 GLU A CA 1
ATOM 811 C C . GLU A 1 104 ? 2.213 0.482 1.103 1.00 92.06 104 GLU A C 1
ATOM 813 O O . GLU A 1 104 ? 1.567 -0.075 1.983 1.00 92.06 104 GLU A O 1
ATOM 818 N N . MET A 1 105 ? 1.696 0.707 -0.108 1.00 93.12 105 MET A N 1
ATOM 819 C CA . MET A 1 105 ? 0.316 0.353 -0.459 1.00 93.12 105 MET A CA 1
ATOM 820 C C . MET A 1 105 ? 0.125 -1.162 -0.552 1.00 93.12 105 MET A C 1
ATOM 822 O O . MET A 1 105 ? -0.882 -1.685 -0.081 1.00 93.12 105 MET A O 1
ATOM 826 N N . LEU A 1 106 ? 1.101 -1.873 -1.131 1.00 91.19 106 LEU A N 1
ATOM 827 C CA . LEU A 1 106 ? 1.072 -3.337 -1.187 1.00 91.19 106 LEU A CA 1
ATOM 828 C C . LEU A 1 106 ? 1.123 -3.947 0.215 1.00 91.19 106 LEU A C 1
ATOM 830 O O . LEU A 1 106 ? 0.388 -4.880 0.514 1.00 91.19 106 LEU A O 1
ATOM 834 N N . GLU A 1 107 ? 1.985 -3.415 1.074 1.00 93.81 107 GLU A N 1
ATOM 835 C CA . GLU A 1 107 ? 2.125 -3.890 2.444 1.00 93.81 107 GLU A CA 1
ATOM 836 C C . GLU A 1 107 ? 0.901 -3.546 3.296 1.00 93.81 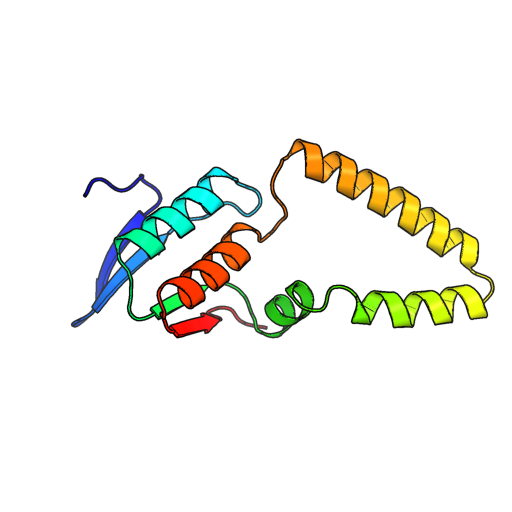107 GLU A C 1
ATOM 838 O O . GLU A 1 107 ? 0.468 -4.387 4.074 1.00 93.81 107 GLU A O 1
ATOM 843 N N . ALA A 1 108 ? 0.263 -2.390 3.088 1.00 95.81 108 ALA A N 1
ATOM 844 C CA . ALA A 1 108 ? -1.024 -2.078 3.707 1.00 95.81 108 ALA A CA 1
ATOM 845 C C . ALA A 1 108 ? -2.130 -3.059 3.273 1.00 95.81 108 ALA A C 1
ATOM 847 O O . ALA A 1 108 ? -2.898 -3.519 4.115 1.00 95.81 108 ALA A O 1
ATOM 848 N N . ALA A 1 109 ? -2.180 -3.433 1.988 1.00 95.12 109 ALA A N 1
ATOM 849 C CA . ALA A 1 109 ? -3.109 -4.449 1.487 1.00 95.12 109 ALA A CA 1
ATOM 850 C C . ALA A 1 109 ? -2.856 -5.830 2.121 1.00 95.12 109 ALA A C 1
ATOM 852 O O . ALA A 1 109 ? -3.790 -6.473 2.599 1.00 95.12 109 ALA A O 1
ATOM 853 N N . ASN A 1 110 ? -1.591 -6.256 2.197 1.00 95.19 110 ASN A N 1
ATOM 854 C CA . ASN A 1 110 ? -1.205 -7.512 2.847 1.00 95.19 110 ASN A CA 1
ATOM 855 C C . ASN A 1 110 ? -1.521 -7.501 4.353 1.00 95.19 110 ASN A C 1
ATOM 857 O O . ASN A 1 110 ? -1.959 -8.507 4.911 1.00 95.19 110 ASN A O 1
ATOM 861 N N . ALA A 1 111 ? -1.286 -6.373 5.028 1.00 96.81 111 ALA A N 1
ATOM 862 C CA . ALA A 1 111 ? -1.590 -6.202 6.444 1.00 96.81 111 ALA A CA 1
ATOM 863 C C . ALA A 1 111 ? -3.100 -6.259 6.699 1.00 96.81 111 ALA A C 1
ATOM 865 O O . ALA A 1 111 ? -3.521 -6.935 7.635 1.00 96.81 111 ALA A O 1
ATOM 866 N N . ALA A 1 112 ? -3.910 -5.631 5.839 1.00 97.38 112 ALA A N 1
ATOM 867 C CA . ALA A 1 112 ? -5.367 -5.709 5.896 1.00 97.38 112 ALA A CA 1
ATOM 868 C C . ALA A 1 112 ? -5.853 -7.165 5.832 1.00 97.38 112 ALA A C 1
ATOM 870 O O . ALA A 1 112 ? -6.596 -7.604 6.707 1.00 97.38 112 ALA A O 1
ATOM 871 N N . GLU A 1 113 ? -5.353 -7.944 4.867 1.00 95.88 113 GLU A N 1
ATOM 872 C CA . GLU A 1 113 ? -5.667 -9.374 4.753 1.00 95.88 113 GLU A CA 1
ATOM 873 C C . GLU A 1 113 ? -5.238 -10.151 6.009 1.00 95.88 113 GLU A C 1
ATOM 875 O O . GLU A 1 113 ? -6.005 -10.951 6.546 1.00 95.88 113 GLU A O 1
ATOM 880 N N . ARG A 1 114 ? -4.033 -9.877 6.526 1.00 97.00 114 ARG A N 1
ATOM 881 C CA . ARG A 1 114 ? -3.482 -10.538 7.718 1.00 97.00 114 ARG A CA 1
ATOM 882 C C . ARG A 1 114 ? -4.314 -10.295 8.978 1.00 97.00 114 ARG A C 1
ATOM 884 O O . ARG A 1 114 ? -4.444 -11.212 9.790 1.00 97.00 114 ARG A O 1
ATOM 891 N N . VAL A 1 115 ? -4.847 -9.087 9.164 1.00 97.62 115 VAL A N 1
ATOM 892 C CA . VAL A 1 115 ? -5.688 -8.751 10.327 1.00 97.62 115 VAL A CA 1
ATOM 893 C C . VAL A 1 115 ? -7.176 -9.031 10.094 1.00 97.62 115 VAL A C 1
ATOM 895 O O . VAL A 1 115 ? -7.956 -8.942 11.038 1.00 97.62 115 VAL A O 1
ATOM 898 N N . GLY A 1 116 ? -7.563 -9.415 8.873 1.00 97.44 116 GLY A N 1
ATOM 899 C CA . GLY A 1 116 ? -8.952 -9.675 8.495 1.00 97.44 116 GLY A CA 1
ATOM 900 C C . GLY A 1 116 ? -9.787 -8.411 8.266 1.00 97.44 116 GLY A C 1
ATOM 901 O O . GLY A 1 116 ? -11.009 -8.477 8.377 1.00 97.44 116 GLY A O 1
ATOM 902 N N . ALA A 1 117 ? -9.145 -7.280 7.970 1.00 98.06 117 ALA A N 1
ATOM 903 C CA . ALA A 1 117 ? -9.810 -6.026 7.635 1.00 98.06 117 ALA A CA 1
ATOM 904 C C . ALA A 1 117 ? -10.319 -6.030 6.187 1.00 98.06 117 ALA A C 1
ATOM 906 O O . ALA A 1 117 ? -9.717 -6.633 5.295 1.00 98.06 117 ALA A O 1
ATOM 907 N N . GLU A 1 118 ? -11.399 -5.295 5.929 1.00 98.19 118 GLU A N 1
ATOM 908 C CA . GLU A 1 118 ? 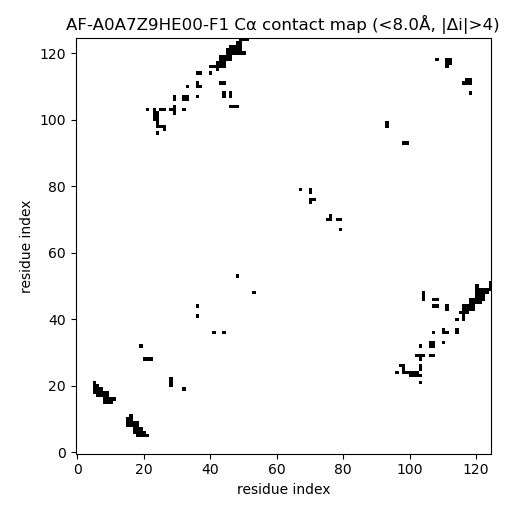-11.850 -5.021 4.565 1.00 98.19 118 GLU A CA 1
ATOM 909 C C . GLU A 1 118 ? -10.854 -4.092 3.850 1.00 98.19 118 GLU A C 1
ATOM 911 O O . GLU A 1 118 ? -10.502 -3.036 4.372 1.00 98.19 118 GLU A O 1
ATOM 916 N N . LEU A 1 119 ? -10.409 -4.458 2.644 1.00 97.25 119 LEU A N 1
ATOM 917 C CA . LEU A 1 119 ? -9.541 -3.614 1.817 1.00 97.25 119 LEU A CA 1
ATOM 918 C C . LEU A 1 119 ? -10.374 -2.793 0.825 1.00 97.25 119 LEU A C 1
ATOM 920 O O . LEU A 1 119 ? -11.053 -3.357 -0.033 1.00 97.25 119 LEU A O 1
ATOM 924 N N . ILE A 1 120 ? -10.255 -1.465 0.886 1.00 97.06 120 ILE A N 1
ATOM 925 C CA . ILE A 1 120 ? -10.900 -0.532 -0.046 1.00 97.06 120 ILE A CA 1
ATOM 926 C C . ILE A 1 120 ? -9.850 0.195 -0.892 1.00 97.06 120 ILE A C 1
ATOM 928 O O . ILE A 1 120 ? -8.921 0.822 -0.383 1.00 97.06 120 ILE A O 1
ATOM 932 N N . LEU A 1 121 ? -10.046 0.158 -2.209 1.00 96.00 121 LEU A N 1
ATOM 933 C CA . LEU A 1 121 ? -9.289 0.931 -3.190 1.00 96.00 121 LEU A CA 1
ATOM 934 C C . LEU A 1 121 ? -9.898 2.336 -3.309 1.00 96.00 121 LEU A C 1
ATOM 936 O O . LEU A 1 121 ? -10.934 2.521 -3.946 1.00 96.00 121 LEU A O 1
ATOM 940 N N . ALA A 1 122 ? -9.286 3.316 -2.649 1.00 95.06 122 ALA A N 1
ATOM 941 C CA . ALA A 1 122 ? -9.811 4.667 -2.447 1.00 95.06 122 ALA A CA 1
ATOM 942 C C . ALA A 1 122 ? -9.204 5.716 -3.402 1.00 95.06 122 ALA A C 1
ATOM 944 O O . ALA A 1 122 ? -9.059 6.880 -3.034 1.00 95.06 122 ALA A O 1
ATOM 945 N N . ASP A 1 123 ? -8.864 5.318 -4.630 1.00 93.12 123 ASP A N 1
ATOM 946 C CA . ASP A 1 123 ? -8.381 6.215 -5.689 1.00 93.12 123 ASP A CA 1
ATOM 947 C C . ASP A 1 123 ? -9.181 6.026 -6.991 1.00 93.12 123 ASP A C 1
ATOM 949 O O . ASP A 1 123 ? -9.895 5.037 -7.180 1.00 93.12 123 ASP A O 1
ATOM 953 N N . ARG A 1 124 ? -9.095 7.011 -7.885 1.00 88.38 124 ARG A N 1
ATOM 954 C CA . ARG A 1 124 ? -9.776 7.043 -9.183 1.00 88.38 124 ARG A CA 1
ATOM 955 C C . ARG A 1 124 ? -8.910 6.381 -10.256 1.00 88.38 124 ARG A C 1
ATOM 957 O O . ARG A 1 124 ? -7.686 6.493 -10.223 1.00 88.38 124 ARG A O 1
ATOM 964 N N . ASP A 1 125 ? -9.545 5.725 -11.227 1.00 67.62 125 ASP A N 1
ATOM 965 C CA . ASP A 1 125 ? -8.848 5.252 -12.436 1.00 67.62 125 ASP A CA 1
ATOM 966 C C . ASP A 1 125 ? -8.346 6.415 -13.312 1.00 67.62 125 ASP A C 1
ATOM 968 O O . ASP A 1 125 ? -9.097 7.407 -13.491 1.00 67.62 125 ASP A O 1
#

Mean predicted aligned error: 8.8 Å

Sequence (125 aa):
MSYSGNVHEISFDEKQILLIGTAHISQSSVDEVNSVIDQEKPDTVCIELCSSRHQAMLDKDQWKNMDIYKVVREGKSFLLFANLIMTAFQKRLGSQLGVKPGAEMLEAANAAERVGAELILADRD

Radius of gyration: 18.72 Å; Cα contacts (8 Å, |Δi|>4): 124; chains: 1; bounding box: 40×26×58 Å

Foldseek 3Di:
DDAPPQWDWDDDDPDIDTHGDDDQLDPVLQVRLLVCCLVVLDQEDEDQADPVRVVCVVPVDPVVVVVVVVCVVVVVVVVVVVVVVVVVVVVVVSVVSVGDGCSSVVSNVVSCVVSVHHYHHPHDD